Protein AF-A0A7S2EKB1-F1 (afdb_monomer_lite)

Secondary structure (DSSP, 8-state):
-HHHHHHHHTTPPPPTT--TTT--HHHHHHHHIIIIIHHHHHHHHTT-HHHHHHTHHHHHHHHHHHHHHHHHHHHHHHHHHHHHHHHHHHHHHHHHHHHHHTS--

Radius of gyration: 24.2 Å; chains: 1; bounding box: 43×16×85 Å

Organism: Trieres chinensis (NCBI:txid1514140)

Sequence (105 aa):
FRQGDKEKELGLPVSPLCDRETTSRPESQIGFIQYVVKPAFEVLEMLLPEVGRKVLPVIGGNLVFWRIEEAKLREAGKAAEDKKESSKDEEVKREQDQAKVSDEG

Foldseek 3Di:
DVQQVVCVVVVHDRDPCRDPVPHDPLVVLLCCLVPPVLVVLVVVCVVPVVSVVPPNVVSVVVNVVSVVVVVVVVVVVVVVVVVVVVVVVVVVVVVVVVVVVVVPD

Structure (mmCIF, N/CA/C/O backbone):
data_AF-A0A7S2EKB1-F1
#
_entry.id   AF-A0A7S2EKB1-F1
#
loop_
_atom_site.group_PDB
_atom_site.id
_atom_site.type_symbol
_atom_site.label_atom_id
_atom_site.label_alt_id
_atom_site.label_comp_id
_atom_site.label_asym_id
_atom_site.label_entity_id
_atom_site.label_seq_id
_atom_site.pdbx_PDB_ins_code
_atom_site.Cartn_x
_atom_site.Cartn_y
_atom_site.Cartn_z
_atom_site.occupancy
_atom_site.B_iso_or_equiv
_atom_site.auth_seq_id
_atom_site.auth_comp_id
_atom_site.auth_asym_id
_atom_site.auth_atom_id
_atom_site.pdbx_PDB_model_num
ATOM 1 N N . PHE A 1 1 ? -10.337 6.586 0.779 1.00 95.25 1 PHE A N 1
ATOM 2 C CA . PHE A 1 1 ? -11.313 6.481 1.881 1.00 95.25 1 PHE A CA 1
ATOM 3 C C . PHE A 1 1 ? -12.715 7.006 1.561 1.00 95.25 1 PHE A C 1
ATOM 5 O O . PHE A 1 1 ? -13.645 6.455 2.116 1.00 95.25 1 PHE A O 1
ATOM 12 N N . ARG A 1 2 ? -12.931 7.969 0.638 1.00 97.38 2 ARG A N 1
ATOM 13 C CA . ARG A 1 2 ? -14.301 8.430 0.283 1.00 97.38 2 ARG A CA 1
ATOM 14 C C . ARG A 1 2 ? -15.279 7.300 -0.085 1.00 97.38 2 ARG A C 1
ATOM 16 O O . ARG A 1 2 ? -16.451 7.395 0.246 1.00 97.38 2 ARG A O 1
ATOM 23 N N . GLN A 1 3 ? -14.799 6.257 -0.767 1.00 97.44 3 GLN A N 1
ATOM 24 C CA . GLN A 1 3 ? -15.608 5.073 -1.068 1.00 97.44 3 GLN A CA 1
ATOM 25 C C . GLN A 1 3 ? -16.067 4.362 0.214 1.00 97.44 3 GLN A C 1
ATOM 27 O O . GLN A 1 3 ? -17.260 4.145 0.373 1.00 97.44 3 GLN A O 1
ATOM 32 N N . GLY A 1 4 ? -15.147 4.082 1.142 1.00 97.94 4 GLY A N 1
ATOM 33 C CA . GLY A 1 4 ? -15.475 3.420 2.406 1.00 97.94 4 GLY A CA 1
ATOM 34 C C . GLY A 1 4 ? -16.403 4.236 3.296 1.00 97.94 4 GLY A C 1
ATOM 35 O O . GLY A 1 4 ? -17.307 3.675 3.902 1.00 97.94 4 GLY A O 1
ATOM 36 N N . ASP A 1 5 ? -16.254 5.565 3.310 1.00 97.94 5 ASP A N 1
ATOM 37 C CA . ASP A 1 5 ? -17.198 6.446 4.010 1.00 97.94 5 ASP A CA 1
ATOM 38 C C . ASP A 1 5 ? -18.616 6.272 3.440 1.00 97.94 5 ASP A C 1
ATOM 40 O O . ASP A 1 5 ? -19.583 6.129 4.188 1.00 97.94 5 ASP A O 1
ATOM 44 N N . LYS A 1 6 ? -18.735 6.202 2.106 1.00 98.38 6 LYS A N 1
ATOM 45 C CA . LYS A 1 6 ? -20.028 6.011 1.449 1.00 98.38 6 LYS A CA 1
ATOM 46 C C . LYS A 1 6 ? -20.612 4.618 1.683 1.00 98.38 6 LYS A C 1
ATOM 48 O O . LYS A 1 6 ? -21.822 4.492 1.845 1.00 98.38 6 LYS A O 1
ATOM 53 N N . GLU A 1 7 ? -19.773 3.586 1.713 1.00 98.38 7 GLU A N 1
ATOM 54 C CA . GLU A 1 7 ? -20.178 2.218 2.055 1.00 98.38 7 GLU A CA 1
ATOM 55 C C . GLU A 1 7 ? -20.729 2.158 3.490 1.00 98.38 7 GLU A C 1
ATOM 57 O O . GLU A 1 7 ? -21.825 1.632 3.681 1.00 98.38 7 GLU A O 1
ATOM 62 N N . LYS A 1 8 ? -20.065 2.803 4.468 1.00 97.25 8 LYS A N 1
ATOM 63 C CA . LYS A 1 8 ? -20.568 2.921 5.852 1.00 97.25 8 LYS A CA 1
ATOM 64 C C . LYS A 1 8 ? -21.922 3.634 5.916 1.00 97.25 8 LYS A C 1
ATOM 66 O O . LYS A 1 8 ? -22.836 3.130 6.561 1.00 97.25 8 LYS A O 1
ATOM 71 N N . GLU A 1 9 ? -22.077 4.771 5.231 1.00 97.81 9 GLU A N 1
ATOM 72 C CA . GLU A 1 9 ? -23.350 5.519 5.180 1.00 97.81 9 GLU A CA 1
ATOM 73 C C . GLU A 1 9 ? -24.516 4.678 4.646 1.00 97.81 9 GLU A C 1
ATOM 75 O O . GLU A 1 9 ? -25.656 4.844 5.075 1.00 97.81 9 GLU A O 1
ATOM 80 N N . LEU A 1 10 ? -24.237 3.793 3.689 1.00 97.81 10 LEU A N 1
ATOM 81 C CA . LEU A 1 10 ? -25.230 2.920 3.069 1.00 97.81 10 LEU A CA 1
ATOM 82 C C . LEU A 1 10 ? -25.459 1.617 3.854 1.00 97.81 10 LEU A C 1
ATOM 84 O O . LEU A 1 10 ? -26.252 0.786 3.415 1.00 97.81 10 LEU A O 1
ATOM 88 N N . GLY A 1 11 ? -24.774 1.415 4.985 1.00 97.50 11 GLY A N 1
ATOM 89 C CA . GLY A 1 11 ? -24.832 0.168 5.753 1.00 97.50 11 GLY A CA 1
ATOM 90 C C . GLY A 1 11 ? -24.207 -1.030 5.029 1.00 97.50 11 GLY A C 1
ATOM 91 O O . GLY A 1 11 ? -24.554 -2.173 5.321 1.00 97.50 11 GLY A O 1
ATOM 92 N N . LEU A 1 12 ? -23.316 -0.783 4.066 1.00 98.06 12 LEU A N 1
ATOM 93 C CA . LEU A 1 12 ? -22.617 -1.817 3.310 1.00 98.06 12 LEU A CA 1
ATOM 94 C C . LEU A 1 12 ? -21.304 -2.213 4.002 1.00 98.06 12 LEU A C 1
ATOM 96 O O . LEU A 1 12 ? -20.680 -1.382 4.669 1.00 98.06 12 LEU A O 1
ATOM 100 N N . PRO A 1 13 ? -20.830 -3.458 3.806 1.00 97.81 13 PRO A N 1
ATOM 101 C CA . PRO A 1 13 ? -19.468 -3.824 4.170 1.00 97.81 13 PRO A CA 1
ATOM 102 C C . PRO A 1 13 ? -18.463 -2.900 3.475 1.00 97.81 13 PRO A C 1
ATOM 104 O O . PRO A 1 13 ? -18.536 -2.697 2.263 1.00 97.81 13 PRO A O 1
ATOM 107 N N . VAL A 1 14 ? -17.521 -2.353 4.243 1.00 97.88 14 VAL A N 1
ATOM 108 C CA . VAL A 1 14 ? -16.479 -1.477 3.700 1.00 97.88 14 VAL A CA 1
ATOM 109 C C . VAL A 1 14 ? -15.478 -2.308 2.914 1.00 97.88 14 VAL A C 1
ATOM 111 O O . VAL A 1 14 ? -14.958 -3.311 3.406 1.00 97.88 14 VAL A O 1
ATOM 114 N N . SER A 1 15 ? -15.193 -1.874 1.693 1.00 96.81 15 SER A N 1
ATOM 115 C CA . SER A 1 15 ? -14.239 -2.529 0.815 1.00 96.81 15 SER A CA 1
ATOM 116 C C . SER A 1 15 ? -12.838 -2.541 1.441 1.00 96.81 15 SER A C 1
ATOM 118 O O . SER A 1 15 ? -12.444 -1.580 2.117 1.00 96.81 15 SER A O 1
ATOM 120 N N . PRO A 1 16 ? -12.032 -3.588 1.187 1.00 95.25 16 PRO A N 1
ATOM 121 C CA . PRO A 1 16 ? -10.652 -3.636 1.650 1.00 95.25 16 PRO A CA 1
ATOM 122 C C . PRO A 1 16 ? -9.880 -2.358 1.301 1.00 95.25 16 PRO A C 1
ATOM 124 O O . PRO A 1 16 ? -10.042 -1.789 0.219 1.00 95.25 16 PRO A O 1
ATOM 127 N N . LEU A 1 17 ? -9.035 -1.906 2.232 1.00 95.69 17 LEU A N 1
ATOM 128 C CA . LEU A 1 17 ? -8.201 -0.698 2.116 1.00 95.69 17 LEU A CA 1
ATOM 129 C C . LEU A 1 17 ? -8.980 0.628 1.980 1.00 95.69 17 LEU A C 1
ATOM 131 O O . LEU A 1 17 ? -8.380 1.694 1.804 1.00 95.69 17 LEU A O 1
ATOM 135 N N . CYS A 1 18 ? -10.315 0.593 2.050 1.00 96.50 18 CYS A N 1
ATOM 136 C CA . CYS A 1 18 ? -11.162 1.776 1.921 1.00 96.50 18 CYS A CA 1
ATOM 137 C C . CYS A 1 18 ? -11.597 2.362 3.267 1.00 96.50 18 CYS A C 1
ATOM 139 O O . CYS A 1 18 ? -12.154 3.462 3.278 1.00 96.50 18 CYS A O 1
ATOM 141 N N . ASP A 1 19 ? -11.273 1.704 4.379 1.00 97.00 19 ASP A N 1
ATOM 142 C CA . ASP A 1 19 ? -11.605 2.159 5.726 1.00 97.00 19 ASP A CA 1
ATOM 143 C C . ASP A 1 19 ? -10.489 3.018 6.338 1.00 97.00 19 ASP A C 1
ATOM 145 O O . ASP A 1 19 ? -9.404 2.527 6.636 1.00 97.00 19 ASP A O 1
ATOM 149 N N . ARG A 1 20 ? -10.759 4.305 6.569 1.00 95.06 20 ARG A N 1
ATOM 150 C CA . ARG A 1 20 ? -9.791 5.240 7.169 1.00 95.06 20 ARG A CA 1
ATOM 151 C C . ARG A 1 20 ? -9.431 4.934 8.623 1.00 95.06 20 ARG A C 1
ATOM 153 O O . ARG A 1 20 ? -8.421 5.450 9.086 1.00 95.06 20 ARG A O 1
ATOM 160 N N . GLU A 1 21 ? -10.265 4.180 9.337 1.00 92.69 21 GLU A N 1
ATOM 161 C CA . GLU A 1 21 ? -10.068 3.895 10.765 1.00 92.69 21 GLU A CA 1
ATOM 162 C C . GLU A 1 21 ? -9.125 2.712 10.978 1.00 92.69 21 GLU A C 1
ATOM 164 O O . GLU A 1 21 ? -8.380 2.679 11.952 1.00 92.69 21 GLU A O 1
ATOM 169 N N . THR A 1 22 ? -9.138 1.756 10.050 1.00 92.62 22 THR A N 1
ATOM 170 C CA . THR A 1 22 ? -8.425 0.480 10.192 1.00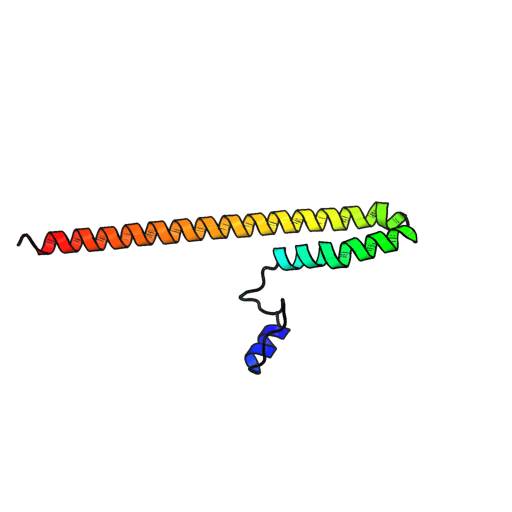 92.62 22 THR A CA 1
ATOM 171 C C . THR A 1 22 ? -7.313 0.299 9.162 1.00 92.62 22 THR A C 1
ATOM 173 O O . THR A 1 22 ? -6.377 -0.463 9.392 1.00 92.62 22 THR A O 1
ATOM 176 N N . THR A 1 23 ? -7.361 1.009 8.030 1.00 94.75 23 THR A N 1
ATOM 177 C CA . THR A 1 23 ? -6.361 0.847 6.968 1.00 94.75 23 THR A CA 1
ATOM 178 C C . THR A 1 23 ? -5.067 1.582 7.304 1.00 94.75 23 THR A C 1
ATOM 180 O O . THR A 1 23 ? -4.997 2.814 7.262 1.00 94.75 23 THR A O 1
ATOM 183 N N . SER A 1 24 ? -3.991 0.822 7.505 1.00 95.75 24 SER A N 1
ATOM 184 C CA . SER A 1 24 ? -2.628 1.354 7.543 1.00 95.75 24 SER A CA 1
ATOM 185 C C . SER A 1 24 ? -2.165 1.748 6.139 1.00 95.75 24 SER A C 1
ATOM 187 O O . SER A 1 24 ? -2.005 0.909 5.244 1.00 95.75 24 SER A O 1
ATOM 189 N N . ARG A 1 25 ? -1.937 3.050 5.918 1.00 95.88 25 ARG A N 1
ATOM 190 C CA . ARG A 1 25 ? -1.445 3.556 4.624 1.00 95.88 25 ARG A CA 1
ATOM 191 C C . ARG A 1 25 ? -0.075 2.967 4.261 1.00 95.88 25 ARG A C 1
ATOM 193 O O . ARG A 1 25 ? 0.033 2.496 3.129 1.00 95.88 25 ARG A O 1
ATOM 200 N N . PRO A 1 26 ? 0.944 2.954 5.146 1.00 97.75 26 PRO A N 1
ATOM 201 C CA . PRO A 1 26 ? 2.246 2.392 4.795 1.00 97.75 26 PRO A CA 1
ATOM 202 C C . PRO A 1 26 ? 2.180 0.910 4.435 1.00 97.75 26 PRO A C 1
ATOM 204 O O . PRO A 1 26 ? 2.669 0.541 3.372 1.00 97.75 26 PRO A O 1
ATOM 207 N N . GLU A 1 27 ? 1.501 0.082 5.232 1.00 97.69 27 GLU A N 1
ATOM 208 C CA . GLU A 1 27 ? 1.355 -1.353 4.942 1.00 97.69 27 GLU A CA 1
ATOM 209 C C . GLU A 1 27 ? 0.673 -1.585 3.590 1.00 97.69 27 GLU A C 1
ATOM 211 O O . GLU A 1 27 ? 1.157 -2.363 2.766 1.00 97.69 27 GLU A O 1
ATOM 216 N N . SER A 1 28 ? -0.401 -0.836 3.315 1.00 97.50 28 SER A N 1
ATOM 217 C CA . SER A 1 28 ? -1.116 -0.907 2.037 1.00 97.50 28 SER A CA 1
ATOM 218 C C . SER A 1 28 ? -0.211 -0.558 0.8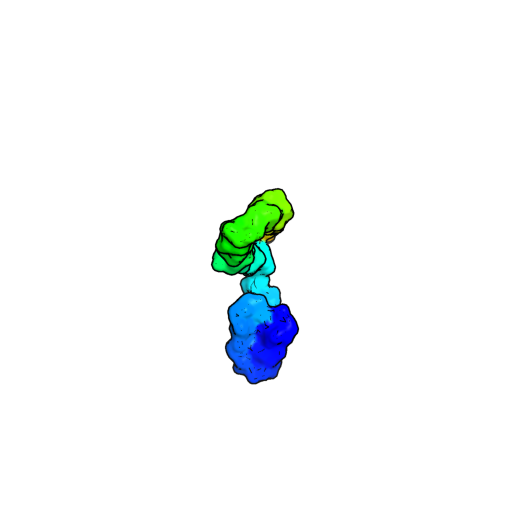50 1.00 97.50 28 SER A C 1
ATOM 220 O O . SER A 1 28 ? -0.235 -1.239 -0.175 1.00 97.50 28 SER A O 1
ATOM 222 N N . GLN A 1 29 ? 0.602 0.499 0.971 1.00 98.19 29 GLN A N 1
ATOM 223 C CA . GLN A 1 29 ? 1.538 0.907 -0.081 1.00 98.19 29 GLN A CA 1
ATOM 224 C C . GLN A 1 29 ? 2.673 -0.106 -0.259 1.00 98.19 29 GLN A C 1
ATOM 226 O O . GLN A 1 29 ? 3.017 -0.431 -1.393 1.00 98.19 29 GLN A O 1
ATOM 231 N N . ILE A 1 30 ? 3.222 -0.642 0.835 1.00 98.62 30 ILE A N 1
ATOM 232 C CA . ILE A 1 30 ? 4.255 -1.683 0.809 1.00 98.62 30 ILE A CA 1
ATOM 233 C C . ILE A 1 30 ? 3.737 -2.912 0.064 1.00 98.62 30 ILE A C 1
ATOM 235 O O . ILE A 1 30 ? 4.398 -3.373 -0.867 1.00 98.62 30 ILE A O 1
ATOM 239 N N . GLY A 1 31 ? 2.553 -3.410 0.431 1.00 98.06 31 GLY A N 1
ATOM 240 C CA . GLY A 1 31 ? 1.940 -4.567 -0.215 1.00 98.06 31 GLY A CA 1
ATOM 241 C C . GLY A 1 31 ? 1.683 -4.323 -1.701 1.00 98.06 31 GLY A C 1
ATOM 242 O O . GLY A 1 31 ? 2.106 -5.114 -2.542 1.00 98.06 31 GLY A O 1
ATOM 243 N N . PHE A 1 32 ? 1.065 -3.193 -2.054 1.00 98.38 32 PHE A N 1
ATOM 244 C CA . PHE A 1 32 ? 0.781 -2.882 -3.455 1.00 98.38 32 PHE A CA 1
ATOM 245 C C . PHE A 1 32 ? 2.059 -2.747 -4.294 1.00 98.38 32 PHE A C 1
ATOM 247 O O . PHE A 1 32 ? 2.143 -3.284 -5.400 1.00 98.38 32 PHE A O 1
ATOM 254 N N . ILE A 1 33 ? 3.090 -2.084 -3.763 1.00 98.69 33 ILE A N 1
ATOM 255 C CA . ILE A 1 33 ? 4.363 -1.938 -4.470 1.00 98.69 33 ILE A CA 1
ATOM 256 C C . ILE A 1 33 ? 5.057 -3.292 -4.640 1.00 98.69 33 ILE A C 1
ATOM 258 O O . ILE A 1 33 ? 5.544 -3.584 -5.728 1.00 98.69 33 ILE A O 1
ATOM 262 N N . GLN A 1 34 ? 5.104 -4.120 -3.595 1.00 98.50 34 GLN A N 1
ATOM 263 C CA . GLN A 1 34 ? 5.799 -5.409 -3.636 1.00 98.50 34 GLN A CA 1
ATOM 264 C C . GLN A 1 34 ? 5.117 -6.429 -4.541 1.00 98.50 34 GLN A C 1
ATOM 266 O O . GLN A 1 34 ? 5.810 -7.149 -5.254 1.00 98.50 34 GLN A O 1
ATOM 271 N N . TYR A 1 35 ? 3.787 -6.500 -4.502 1.00 98.25 35 TYR A N 1
ATOM 272 C CA . TYR A 1 35 ? 3.047 -7.594 -5.131 1.00 98.25 35 TYR A CA 1
ATOM 273 C C . TYR A 1 35 ? 2.403 -7.219 -6.465 1.00 98.25 35 TYR A C 1
ATOM 275 O O . TYR A 1 35 ? 2.052 -8.111 -7.229 1.00 98.25 35 TYR A O 1
ATOM 283 N N . VAL A 1 36 ? 2.264 -5.924 -6.768 1.00 98.31 36 VAL A N 1
ATOM 284 C CA . VAL A 1 36 ? 1.655 -5.460 -8.024 1.00 98.31 36 VAL A CA 1
ATOM 285 C C . VAL A 1 36 ? 2.638 -4.625 -8.832 1.00 98.31 36 VAL A C 1
ATOM 287 O O . VAL A 1 36 ? 2.978 -4.991 -9.955 1.00 98.31 36 VAL A O 1
ATOM 290 N N . VAL A 1 37 ? 3.126 -3.514 -8.272 1.00 98.56 37 VAL A N 1
ATOM 291 C CA . VAL A 1 37 ? 3.907 -2.535 -9.047 1.00 98.56 37 VAL A CA 1
ATOM 292 C C . VAL A 1 37 ? 5.267 -3.099 -9.451 1.00 98.56 37 VAL A C 1
ATOM 294 O O . VAL A 1 37 ? 5.578 -3.138 -10.635 1.00 98.56 37 VAL A O 1
ATOM 297 N N . LYS A 1 38 ? 6.089 -3.554 -8.501 1.00 98.44 38 LYS A N 1
ATOM 298 C CA . LYS A 1 38 ? 7.445 -4.033 -8.801 1.00 98.44 38 LYS A CA 1
ATOM 299 C C . LYS A 1 38 ? 7.437 -5.212 -9.789 1.00 98.44 38 LYS A C 1
ATOM 301 O O . LYS A 1 38 ? 8.107 -5.071 -10.809 1.00 98.44 38 LYS A O 1
ATOM 306 N N . PRO A 1 39 ? 6.628 -6.277 -9.604 1.00 98.62 39 PRO A N 1
ATOM 307 C CA . PRO A 1 39 ? 6.572 -7.378 -10.567 1.00 98.62 39 PRO A CA 1
ATOM 308 C C . PRO A 1 39 ? 6.128 -6.937 -11.967 1.00 98.62 39 PRO A C 1
ATOM 310 O O . PRO A 1 39 ? 6.693 -7.382 -12.963 1.00 98.62 39 PRO A O 1
ATOM 313 N N . ALA A 1 40 ? 5.156 -6.020 -12.070 1.00 98.62 40 ALA A N 1
ATOM 314 C CA . ALA A 1 40 ? 4.708 -5.513 -13.367 1.00 98.62 40 ALA A CA 1
ATOM 315 C C . ALA A 1 40 ? 5.830 -4.779 -14.123 1.00 98.62 40 ALA A C 1
ATOM 317 O O . ALA A 1 40 ? 5.984 -4.952 -15.333 1.00 98.62 40 ALA A O 1
ATOM 318 N N . PHE A 1 41 ? 6.633 -3.978 -13.418 1.00 98.56 41 PHE A N 1
ATOM 319 C CA . PHE A 1 41 ? 7.736 -3.237 -14.030 1.00 98.56 41 PHE A CA 1
ATOM 320 C C . PHE A 1 41 ? 8.982 -4.098 -14.283 1.00 98.56 41 PHE A C 1
ATOM 322 O O . PHE A 1 41 ? 9.708 -3.813 -15.231 1.00 98.56 41 PHE A O 1
ATOM 329 N N . GLU A 1 42 ? 9.201 -5.164 -13.512 1.00 98.12 42 GLU A N 1
ATOM 330 C CA . GLU A 1 42 ? 10.226 -6.178 -13.806 1.00 98.12 42 GLU A CA 1
ATOM 331 C C . GLU A 1 42 ? 9.909 -6.914 -15.113 1.00 98.12 42 GLU A C 1
ATOM 333 O O . GLU A 1 42 ? 10.777 -7.064 -15.963 1.00 98.12 42 GLU A O 1
ATOM 338 N N . VAL A 1 43 ? 8.647 -7.281 -15.362 1.00 98.31 43 VAL A N 1
ATOM 339 C CA . VAL A 1 43 ? 8.259 -7.848 -16.668 1.00 98.31 43 VAL A CA 1
ATOM 340 C C . VAL A 1 43 ? 8.445 -6.823 -17.792 1.00 98.31 43 VAL A C 1
ATOM 342 O O . VAL A 1 43 ? 8.924 -7.160 -18.875 1.00 98.31 43 VAL A O 1
ATOM 345 N N . LEU A 1 44 ? 8.095 -5.558 -17.548 1.00 98.31 44 LEU A N 1
ATOM 346 C CA . LEU A 1 44 ? 8.237 -4.501 -18.550 1.00 98.31 44 LEU A CA 1
ATOM 347 C C . LEU A 1 44 ? 9.703 -4.232 -18.924 1.00 98.31 44 LEU A C 1
ATOM 349 O O . LEU A 1 44 ? 9.984 -3.910 -20.081 1.00 98.31 44 LEU A O 1
ATOM 353 N N . GLU A 1 45 ? 10.643 -4.387 -17.988 1.00 98.31 45 GLU A N 1
ATOM 354 C CA . GLU A 1 45 ? 12.070 -4.178 -18.254 1.00 98.31 45 GLU A CA 1
ATOM 355 C C . GLU A 1 45 ? 12.618 -5.125 -19.327 1.00 98.31 45 GLU A C 1
ATOM 357 O O . GLU A 1 45 ? 13.515 -4.746 -20.080 1.00 98.31 45 GLU A O 1
ATOM 362 N N . MET A 1 46 ? 12.034 -6.321 -19.449 1.00 97.25 46 MET A N 1
ATOM 363 C CA . MET A 1 46 ? 12.414 -7.300 -20.466 1.00 97.25 46 MET A CA 1
ATOM 364 C C . MET A 1 46 ? 12.162 -6.781 -21.888 1.00 97.25 46 MET A C 1
ATOM 366 O O . MET A 1 46 ? 12.862 -7.171 -22.820 1.00 97.25 46 MET A O 1
ATOM 370 N N . LEU A 1 47 ? 11.171 -5.899 -22.060 1.00 98.12 47 LEU A N 1
ATOM 371 C CA . LEU A 1 47 ? 10.848 -5.258 -23.337 1.00 98.12 47 LEU A CA 1
ATOM 372 C C . LEU A 1 47 ? 11.526 -3.894 -23.481 1.00 98.12 47 LEU A C 1
ATOM 374 O O . LEU A 1 47 ? 11.904 -3.495 -24.581 1.00 98.12 47 LEU A O 1
ATOM 378 N N . LEU A 1 48 ? 11.670 -3.170 -22.370 1.00 98.19 48 LEU A N 1
ATOM 379 C CA . LEU A 1 48 ? 12.219 -1.821 -22.320 1.00 98.19 48 LEU A CA 1
ATOM 380 C C . LEU A 1 48 ? 13.302 -1.744 -21.233 1.00 98.19 48 LEU A C 1
ATOM 382 O O . LEU A 1 48 ? 13.006 -1.315 -20.117 1.00 98.19 48 LEU A O 1
ATOM 386 N N . PRO A 1 49 ? 14.574 -2.063 -21.543 1.00 97.56 49 PRO A N 1
ATOM 387 C CA . PRO A 1 49 ? 15.653 -2.094 -20.546 1.00 97.56 49 PRO A CA 1
ATOM 388 C C . PRO A 1 49 ? 15.871 -0.770 -19.791 1.00 97.56 49 PRO A C 1
ATOM 390 O O . PRO A 1 49 ? 16.395 -0.746 -18.678 1.00 97.56 49 PRO A O 1
ATOM 393 N N . GLU A 1 50 ? 15.440 0.358 -20.367 1.00 98.12 50 GLU A N 1
ATOM 394 C CA . GLU A 1 50 ? 15.418 1.664 -19.696 1.00 98.12 50 GLU A CA 1
ATOM 395 C C . GLU A 1 50 ? 14.575 1.676 -18.414 1.00 98.12 50 GLU A C 1
ATOM 397 O O . GLU A 1 50 ? 14.885 2.429 -17.491 1.00 98.12 50 GLU A O 1
ATOM 402 N N . VAL A 1 51 ? 13.536 0.843 -18.331 1.00 98.31 51 VAL A N 1
ATOM 403 C CA . VAL A 1 51 ? 12.688 0.698 -17.142 1.00 98.31 51 VAL A CA 1
ATOM 404 C C . VAL A 1 51 ? 13.503 0.168 -15.968 1.00 98.31 51 VAL A C 1
ATOM 406 O O . VAL A 1 51 ? 13.457 0.759 -14.888 1.00 98.31 51 VAL A O 1
ATOM 409 N N . GLY A 1 52 ? 14.320 -0.861 -16.196 1.00 98.12 52 GLY A N 1
ATOM 410 C CA . GLY A 1 52 ? 15.232 -1.386 -15.183 1.00 98.12 52 GLY A CA 1
ATOM 411 C C . GLY A 1 52 ? 16.247 -0.341 -14.722 1.00 98.12 52 GLY A C 1
ATOM 412 O O . GLY A 1 52 ? 16.511 -0.199 -13.531 1.00 98.12 52 GLY A O 1
ATOM 413 N N . ARG A 1 53 ? 16.762 0.476 -15.652 1.00 98.06 53 ARG A N 1
ATOM 414 C CA . ARG A 1 53 ? 17.761 1.514 -15.340 1.00 98.06 53 ARG A CA 1
ATOM 415 C C . ARG A 1 53 ? 17.197 2.739 -14.624 1.00 98.06 53 ARG A C 1
ATOM 417 O O . ARG A 1 53 ? 17.882 3.306 -13.780 1.00 98.06 53 ARG A O 1
ATOM 424 N N . LYS A 1 54 ? 15.995 3.191 -14.989 1.00 98.25 54 LYS A N 1
ATOM 425 C CA . LYS A 1 54 ? 15.458 4.495 -14.557 1.00 98.25 54 LYS A CA 1
ATOM 426 C C . LYS A 1 54 ? 14.261 4.397 -13.623 1.00 98.25 54 LYS A C 1
ATOM 428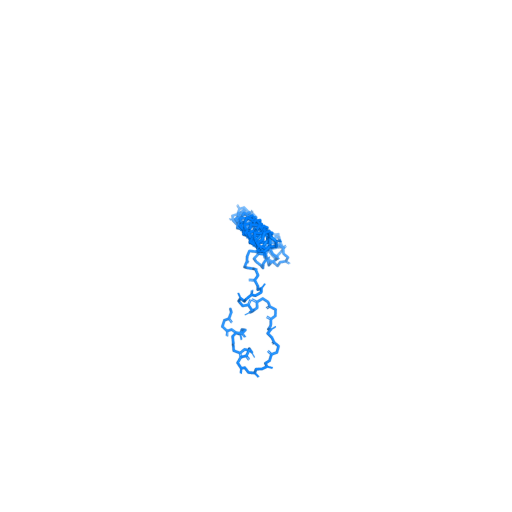 O O . LYS A 1 54 ? 14.098 5.264 -12.773 1.00 98.25 54 LYS A O 1
ATOM 433 N N . VAL A 1 55 ? 13.419 3.379 -13.776 1.00 98.50 55 VAL A N 1
ATOM 434 C CA . VAL A 1 55 ? 12.123 3.302 -13.085 1.00 98.50 55 VAL A CA 1
ATOM 435 C C . VAL A 1 55 ? 12.177 2.356 -11.889 1.00 98.50 55 VAL A C 1
ATOM 437 O O . VAL A 1 55 ? 11.736 2.735 -10.804 1.00 98.50 55 VAL A O 1
ATOM 440 N N . LEU A 1 56 ? 12.763 1.163 -12.035 1.00 98.56 56 LEU A N 1
ATOM 441 C CA . LEU A 1 56 ? 12.888 0.217 -10.919 1.00 98.56 56 LEU A CA 1
ATOM 442 C C . LEU A 1 56 ? 13.632 0.796 -9.699 1.00 98.56 56 LEU A C 1
ATOM 444 O O . LEU A 1 56 ? 13.161 0.562 -8.583 1.00 98.56 56 LEU A O 1
ATOM 448 N N . PRO A 1 57 ? 14.700 1.613 -9.840 1.00 98.62 57 PRO A N 1
ATOM 449 C CA . PRO A 1 57 ? 15.332 2.261 -8.692 1.00 98.62 57 PRO A CA 1
ATOM 450 C C . PRO A 1 57 ? 14.393 3.223 -7.955 1.00 98.62 57 PRO A C 1
ATOM 452 O O . PRO A 1 57 ? 14.420 3.287 -6.728 1.00 98.62 57 PRO A O 1
ATOM 455 N N . VAL A 1 58 ? 13.519 3.931 -8.680 1.00 98.69 58 VAL A N 1
ATOM 456 C CA . VAL A 1 58 ? 12.521 4.838 -8.088 1.00 98.69 58 VAL A CA 1
ATOM 457 C C . VAL A 1 58 ? 11.457 4.045 -7.330 1.00 98.69 58 VAL A C 1
ATOM 459 O O . VAL A 1 58 ? 11.119 4.392 -6.200 1.00 98.69 58 VAL A O 1
ATOM 462 N N . ILE A 1 59 ? 10.970 2.941 -7.905 1.00 98.69 59 ILE A N 1
ATOM 463 C CA . ILE A 1 59 ? 10.036 2.027 -7.228 1.00 98.69 59 ILE A CA 1
ATOM 464 C C . ILE A 1 59 ? 10.679 1.450 -5.958 1.00 98.69 59 ILE A C 1
ATOM 466 O O . ILE A 1 59 ? 10.044 1.424 -4.902 1.00 98.69 59 ILE A O 1
ATOM 470 N N . GLY A 1 60 ? 11.950 1.043 -6.033 1.00 98.62 60 GLY A N 1
ATOM 471 C CA . GLY A 1 60 ? 12.725 0.583 -4.881 1.00 98.62 60 GLY A CA 1
ATOM 472 C C . GLY A 1 60 ? 12.862 1.655 -3.796 1.00 98.62 60 GLY A C 1
ATOM 473 O O . GLY A 1 60 ? 12.624 1.372 -2.623 1.00 98.62 60 GLY A O 1
ATOM 474 N N . GLY A 1 61 ? 13.161 2.897 -4.183 1.00 98.69 61 GLY A N 1
ATOM 475 C CA . GLY A 1 61 ? 13.214 4.041 -3.270 1.00 98.69 61 GLY A CA 1
ATOM 476 C C . GLY A 1 61 ? 11.876 4.303 -2.573 1.00 98.69 61 GLY A C 1
ATOM 477 O O . GLY A 1 61 ? 11.837 4.450 -1.352 1.00 98.69 61 GLY A O 1
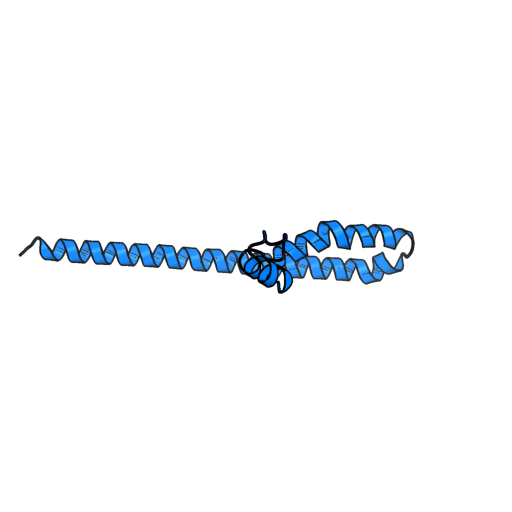ATOM 478 N N . ASN A 1 62 ? 10.767 4.262 -3.316 1.00 98.62 62 ASN A N 1
ATOM 479 C CA . ASN A 1 62 ? 9.421 4.397 -2.754 1.00 98.62 62 ASN A CA 1
ATOM 480 C C . ASN A 1 62 ? 9.102 3.275 -1.757 1.00 98.62 62 ASN A C 1
ATOM 482 O O . ASN A 1 62 ? 8.506 3.529 -0.711 1.00 98.62 62 ASN A O 1
ATOM 486 N N . LEU A 1 63 ? 9.518 2.038 -2.045 1.00 98.69 63 LEU A N 1
ATOM 487 C CA . LEU A 1 63 ? 9.325 0.917 -1.127 1.00 98.69 63 LEU A CA 1
ATOM 488 C C . LEU A 1 63 ? 10.088 1.119 0.188 1.00 98.69 63 LEU A C 1
ATOM 490 O O . LEU A 1 63 ? 9.546 0.857 1.262 1.00 98.69 63 LEU A O 1
ATOM 494 N N . VAL A 1 64 ? 11.335 1.589 0.114 1.00 98.69 64 VAL A N 1
ATOM 495 C CA . VAL A 1 64 ? 12.139 1.902 1.305 1.00 98.69 64 VAL A CA 1
ATOM 496 C C . VAL A 1 64 ? 11.498 3.030 2.109 1.00 98.69 64 VAL A C 1
ATOM 498 O O . VAL A 1 64 ? 11.354 2.892 3.321 1.00 98.69 64 VAL A O 1
ATOM 501 N N . PHE A 1 65 ? 11.053 4.100 1.446 1.00 98.62 65 PHE A N 1
ATOM 502 C CA . PHE A 1 65 ? 10.342 5.202 2.093 1.00 98.62 65 PHE A CA 1
ATOM 503 C C . PHE A 1 65 ? 9.140 4.697 2.903 1.00 98.62 65 PHE A C 1
ATOM 505 O O . PHE A 1 65 ? 9.040 4.982 4.095 1.00 98.62 65 PHE A O 1
ATOM 512 N N . TRP A 1 66 ? 8.270 3.880 2.302 1.00 98.62 66 TRP A N 1
ATOM 513 C CA . TRP A 1 66 ? 7.086 3.380 3.004 1.00 98.62 66 TRP A CA 1
ATOM 514 C C . TRP A 1 66 ? 7.414 2.420 4.150 1.00 98.62 66 TRP A C 1
ATOM 516 O O . TRP A 1 66 ? 6.724 2.457 5.163 1.00 98.62 66 TRP A O 1
ATOM 526 N N . ARG A 1 67 ? 8.480 1.616 4.047 1.00 98.50 67 ARG A N 1
ATOM 527 C CA . ARG A 1 67 ? 8.962 0.786 5.169 1.00 98.50 67 ARG A CA 1
ATOM 528 C C . ARG A 1 67 ? 9.450 1.631 6.345 1.00 98.50 67 ARG A C 1
ATOM 530 O O . ARG A 1 67 ? 9.209 1.277 7.492 1.00 98.50 67 ARG A O 1
ATOM 537 N N . ILE A 1 68 ? 10.109 2.755 6.072 1.00 98.50 68 ILE A N 1
ATOM 538 C CA . ILE A 1 68 ? 10.523 3.696 7.120 1.00 98.50 68 ILE A CA 1
ATOM 539 C C . ILE A 1 68 ? 9.293 4.322 7.790 1.00 98.50 68 ILE A C 1
ATOM 541 O O . ILE A 1 68 ? 9.249 4.414 9.014 1.00 98.50 68 ILE A O 1
ATOM 545 N N . GLU A 1 69 ? 8.287 4.730 7.014 1.00 98.19 69 GLU A N 1
ATOM 546 C CA . GLU A 1 69 ? 7.043 5.281 7.568 1.00 98.19 69 GLU A CA 1
ATOM 547 C C . GLU A 1 69 ? 6.253 4.252 8.390 1.00 98.19 69 GLU A C 1
ATOM 549 O O . GLU A 1 69 ? 5.732 4.590 9.450 1.00 98.19 69 GLU A O 1
ATOM 554 N N . GLU A 1 70 ? 6.204 2.991 7.955 1.00 98.00 70 GLU A N 1
ATOM 555 C CA . GLU A 1 70 ? 5.599 1.897 8.725 1.00 98.00 70 GLU A CA 1
ATOM 556 C C . GLU A 1 70 ? 6.312 1.695 10.070 1.00 98.00 70 GLU A C 1
ATOM 558 O O . GLU A 1 70 ? 5.662 1.687 11.118 1.00 98.00 70 GLU A O 1
ATOM 563 N N . ALA A 1 71 ? 7.647 1.649 10.064 1.00 97.81 71 ALA A N 1
ATOM 564 C CA . ALA A 1 71 ? 8.432 1.540 11.288 1.00 97.81 71 ALA A CA 1
ATOM 565 C C . ALA A 1 71 ? 8.171 2.716 12.246 1.00 97.81 71 ALA A C 1
ATOM 567 O O . ALA A 1 71 ? 7.965 2.500 13.439 1.00 97.81 71 ALA A O 1
ATOM 568 N N . LYS A 1 72 ? 8.102 3.956 11.739 1.00 97.00 72 LYS A N 1
ATOM 569 C CA . LYS A 1 72 ? 7.768 5.138 12.555 1.00 97.00 72 LYS A CA 1
ATOM 570 C C . LYS A 1 72 ? 6.392 5.020 13.204 1.00 97.00 72 LYS A C 1
ATOM 572 O O . LYS A 1 72 ? 6.261 5.319 14.389 1.00 97.00 72 LYS A O 1
ATOM 577 N N . LEU A 1 73 ? 5.376 4.592 12.448 1.00 94.88 73 LEU A N 1
ATOM 578 C CA . LEU A 1 73 ? 4.031 4.388 12.992 1.00 94.88 73 LEU A CA 1
ATOM 579 C C . LEU A 1 73 ? 4.025 3.313 14.078 1.00 94.88 73 LEU A C 1
ATOM 581 O O . LEU A 1 73 ? 3.399 3.503 15.118 1.00 94.88 73 LEU A O 1
ATOM 585 N N . ARG A 1 74 ? 4.752 2.213 13.866 1.00 95.12 74 ARG A N 1
ATOM 586 C CA . ARG A 1 74 ? 4.852 1.127 14.841 1.00 95.12 74 ARG A CA 1
ATOM 587 C C . ARG A 1 74 ? 5.526 1.571 16.138 1.00 95.12 74 ARG A C 1
ATOM 589 O O . ARG A 1 74 ? 5.034 1.247 17.215 1.00 95.12 74 ARG A O 1
ATOM 596 N N . GLU A 1 75 ? 6.619 2.324 16.052 1.00 95.31 75 GLU A N 1
ATOM 597 C CA . GLU A 1 75 ? 7.304 2.857 17.236 1.00 95.31 75 GLU A CA 1
ATOM 598 C C . 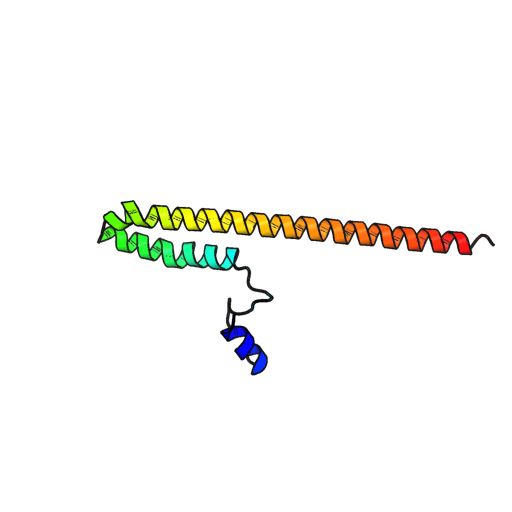GLU A 1 75 ? 6.450 3.898 17.974 1.00 95.31 75 GLU A C 1
ATOM 600 O O . GLU A 1 75 ? 6.377 3.877 19.202 1.00 95.31 75 GLU A O 1
ATOM 605 N N . ALA A 1 76 ? 5.731 4.761 17.248 1.00 93.50 76 ALA A N 1
ATOM 606 C CA . ALA A 1 76 ? 4.777 5.689 17.854 1.00 93.50 76 ALA A CA 1
ATOM 607 C C . ALA A 1 76 ? 3.624 4.958 18.566 1.00 93.50 76 ALA A C 1
ATOM 609 O O . ALA A 1 76 ? 3.209 5.385 19.643 1.00 93.50 76 ALA A O 1
ATOM 610 N N . GLY A 1 77 ? 3.139 3.853 17.988 1.00 91.00 77 GLY A N 1
ATOM 611 C CA . GLY A 1 77 ? 2.128 2.985 18.595 1.00 91.00 77 GLY A CA 1
ATOM 612 C C . GLY A 1 77 ? 2.591 2.403 19.930 1.00 91.00 77 GLY A C 1
ATOM 613 O O . GLY A 1 77 ? 1.923 2.611 20.939 1.00 91.00 77 GLY A O 1
ATOM 614 N N . LYS A 1 78 ? 3.778 1.783 19.963 1.00 91.81 78 LYS A N 1
ATOM 615 C CA . LYS A 1 78 ? 4.372 1.246 21.203 1.00 91.81 78 LYS A CA 1
ATOM 616 C C . LYS A 1 78 ? 4.543 2.323 22.274 1.00 91.81 78 LYS A C 1
ATOM 618 O O . LYS A 1 78 ? 4.094 2.157 23.399 1.00 91.81 78 LYS A O 1
ATOM 623 N N . ALA A 1 79 ? 5.107 3.477 21.908 1.00 91.25 79 ALA A N 1
ATOM 624 C CA . ALA A 1 79 ? 5.314 4.574 22.852 1.00 91.25 79 ALA A CA 1
ATOM 625 C C . ALA A 1 79 ? 3.997 5.139 23.422 1.00 91.25 79 ALA A C 1
ATOM 627 O O . ALA A 1 79 ? 3.986 5.701 24.519 1.00 91.25 79 ALA A O 1
ATOM 628 N N . ALA A 1 80 ? 2.890 5.044 22.678 1.00 89.88 80 ALA A N 1
ATOM 629 C CA . ALA A 1 80 ? 1.566 5.417 23.165 1.00 89.88 80 ALA A CA 1
ATOM 630 C C . ALA A 1 80 ? 0.976 4.357 24.111 1.00 89.88 80 ALA A C 1
ATOM 632 O O . ALA A 1 80 ? 0.341 4.725 25.100 1.00 89.88 80 ALA A O 1
ATOM 633 N N . GLU A 1 81 ? 1.201 3.070 23.835 1.00 87.62 81 GLU A N 1
ATOM 634 C CA . GLU A 1 81 ? 0.793 1.956 24.701 1.00 87.62 81 GLU A CA 1
ATOM 635 C C . GLU A 1 81 ? 1.531 1.986 26.044 1.00 87.62 81 GLU A C 1
ATOM 637 O O . GLU A 1 81 ? 0.868 2.015 27.081 1.00 87.62 81 GLU A O 1
ATOM 642 N N . ASP A 1 82 ? 2.859 2.134 26.035 1.00 88.88 82 ASP A N 1
ATOM 643 C CA . ASP A 1 82 ? 3.686 2.213 27.250 1.00 88.88 82 ASP A CA 1
ATOM 644 C C . ASP A 1 82 ? 3.230 3.356 28.179 1.00 88.88 82 ASP A C 1
ATOM 646 O O . ASP A 1 82 ? 3.133 3.210 29.399 1.00 88.88 82 ASP A O 1
ATOM 650 N N . LYS A 1 83 ? 2.881 4.518 27.604 1.00 85.00 83 LYS A N 1
ATOM 651 C CA . LYS A 1 83 ? 2.339 5.660 28.365 1.00 85.00 83 LYS A CA 1
ATOM 652 C C . LYS A 1 83 ? 0.961 5.372 28.958 1.00 85.00 83 LYS A C 1
ATOM 654 O O . LYS A 1 83 ? 0.643 5.876 30.037 1.00 85.00 83 LYS A O 1
ATOM 659 N N . LYS A 1 84 ? 0.123 4.606 28.257 1.00 83.19 84 LYS A N 1
ATOM 660 C CA . LYS A 1 84 ? -1.222 4.236 28.719 1.00 83.19 84 LYS A CA 1
ATOM 661 C C . LYS A 1 84 ? -1.168 3.199 29.841 1.00 83.19 84 LYS A C 1
ATOM 663 O O . LYS A 1 84 ? -2.009 3.230 30.731 1.00 83.19 84 LYS A O 1
ATOM 668 N N . GLU A 1 85 ? -0.192 2.300 29.800 1.00 84.06 85 GLU A N 1
ATOM 669 C CA . GLU A 1 85 ? 0.055 1.320 30.860 1.00 84.06 85 GLU A CA 1
ATOM 670 C C . GLU A 1 85 ? 0.626 2.000 32.110 1.00 84.06 85 GLU A C 1
ATOM 672 O O . GLU A 1 85 ? 0.035 1.900 33.182 1.00 84.06 85 GLU A O 1
ATOM 677 N N . SER A 1 86 ? 1.651 2.846 31.949 1.00 81.56 86 SER A N 1
ATOM 678 C CA . SER A 1 86 ? 2.228 3.618 33.059 1.00 81.56 86 SER A CA 1
ATOM 679 C C . SER A 1 86 ? 1.203 4.514 33.768 1.00 81.56 86 SER A C 1
ATOM 681 O O . SER A 1 86 ? 1.222 4.611 34.993 1.00 81.56 86 SER A O 1
ATOM 683 N N . SER A 1 87 ? 0.290 5.153 33.027 1.00 84.06 87 SER A N 1
ATOM 684 C CA . SER A 1 87 ? -0.756 5.999 33.625 1.00 84.06 87 SER A CA 1
ATOM 685 C C . SER A 1 87 ? -1.821 5.199 34.379 1.00 84.06 87 SER A C 1
ATOM 687 O O . SER A 1 87 ? -2.278 5.658 35.424 1.00 84.06 87 SER A O 1
ATOM 689 N N . LYS A 1 88 ? -2.174 3.994 33.910 1.00 82.19 88 LYS A N 1
ATOM 690 C CA . LYS A 1 88 ? -3.058 3.081 34.651 1.00 82.19 88 LYS A CA 1
ATOM 691 C C . LYS A 1 88 ? -2.419 2.598 35.948 1.00 82.19 88 LYS A C 1
ATOM 693 O O . LYS A 1 88 ? -3.092 2.573 36.972 1.00 82.19 88 LYS A O 1
ATOM 698 N N . ASP A 1 89 ? -1.134 2.253 35.920 1.00 83.06 89 ASP A N 1
ATOM 699 C CA . ASP A 1 89 ? -0.412 1.818 37.119 1.00 83.06 89 ASP A CA 1
ATOM 700 C C . ASP A 1 89 ? -0.330 2.937 38.169 1.00 83.06 89 ASP A C 1
ATOM 702 O O . ASP A 1 89 ? -0.499 2.690 39.366 1.00 83.06 89 ASP A O 1
ATOM 706 N N . GLU A 1 90 ? -0.128 4.187 37.735 1.00 81.12 90 GLU A N 1
ATOM 707 C CA . GLU A 1 90 ? -0.176 5.349 38.627 1.00 81.12 90 GLU A CA 1
ATOM 708 C C . GLU A 1 90 ? -1.575 5.602 39.209 1.00 81.12 90 GLU A C 1
ATOM 710 O O . GLU A 1 90 ? -1.687 5.961 40.383 1.00 81.12 90 GLU A O 1
ATOM 715 N N . GLU A 1 91 ? -2.637 5.423 38.419 1.00 85.06 91 GLU A N 1
ATOM 716 C CA . GLU A 1 91 ? -4.027 5.588 38.862 1.00 85.06 91 GLU A CA 1
ATOM 717 C C . GLU A 1 91 ? -4.412 4.528 39.903 1.00 85.06 91 GLU A C 1
ATOM 719 O O . GLU A 1 91 ? -4.847 4.876 41.002 1.00 85.06 91 GLU A O 1
ATOM 724 N N . VAL A 1 92 ? -4.117 3.253 39.628 1.00 84.94 92 VAL A N 1
ATOM 725 C CA . VAL A 1 92 ? -4.347 2.134 40.559 1.00 84.94 92 VAL A CA 1
ATOM 726 C C . VAL A 1 92 ? -3.592 2.343 41.872 1.00 84.94 92 VAL A C 1
ATOM 728 O O . VAL A 1 92 ? -4.132 2.099 42.953 1.00 84.94 92 VAL A O 1
ATOM 731 N N . LYS A 1 93 ? -2.347 2.830 41.810 1.00 83.06 93 LYS A N 1
ATOM 732 C CA . LYS A 1 93 ? -1.555 3.114 43.011 1.00 83.06 93 LYS A CA 1
ATOM 733 C C . LYS A 1 93 ? -2.174 4.229 43.861 1.00 83.06 93 LYS A C 1
ATOM 735 O O . LYS A 1 93 ? -2.248 4.091 45.078 1.00 83.06 93 LYS A O 1
ATOM 740 N N . ARG A 1 94 ? -2.669 5.305 43.236 1.00 83.56 94 ARG A N 1
ATOM 741 C CA . ARG A 1 94 ? -3.344 6.410 43.945 1.00 83.56 94 ARG A CA 1
ATOM 742 C C . ARG A 1 94 ? -4.639 5.967 44.622 1.00 83.56 94 ARG A C 1
ATOM 744 O O . ARG A 1 94 ? -4.910 6.414 45.733 1.00 83.56 94 ARG A O 1
ATOM 751 N N . GLU A 1 95 ? -5.421 5.104 43.978 1.00 83.62 95 GLU A N 1
ATOM 752 C CA . GLU A 1 95 ? -6.649 4.551 44.564 1.00 83.62 95 GLU A CA 1
ATOM 753 C C . GLU A 1 95 ? -6.350 3.650 45.772 1.00 83.62 95 GLU A C 1
ATOM 755 O O . GLU A 1 95 ? -7.014 3.752 46.804 1.00 83.62 95 GLU A O 1
ATOM 760 N N . GLN A 1 96 ? -5.308 2.815 45.687 1.00 78.44 96 GLN A N 1
ATOM 761 C CA . GLN A 1 96 ? -4.876 1.962 46.801 1.00 78.44 96 GLN A CA 1
ATOM 762 C C . GLN A 1 96 ? -4.342 2.766 47.993 1.00 78.44 96 GLN A C 1
ATOM 764 O O . GLN A 1 96 ? -4.629 2.420 49.141 1.00 78.44 96 GLN A O 1
ATOM 769 N N . ASP A 1 97 ? -3.591 3.838 47.734 1.00 83.50 97 ASP A N 1
ATOM 770 C CA . ASP A 1 97 ? -3.080 4.722 48.783 1.00 83.50 97 ASP A CA 1
ATOM 771 C C . ASP A 1 97 ? -4.226 5.479 49.484 1.00 83.50 97 ASP A C 1
ATOM 773 O O . ASP A 1 97 ? -4.222 5.594 50.708 1.00 83.50 97 ASP A O 1
ATOM 777 N N . GLN A 1 98 ? -5.254 5.926 48.748 1.00 74.75 98 GLN A N 1
ATOM 778 C CA . GLN A 1 98 ? -6.439 6.568 49.340 1.00 74.75 98 GLN A CA 1
ATOM 779 C C . GLN A 1 98 ? -7.277 5.608 50.194 1.00 74.75 98 GLN A C 1
ATOM 781 O O . GLN A 1 98 ? -7.738 6.001 51.264 1.00 74.75 98 GLN A O 1
ATOM 786 N N . ALA A 1 99 ? -7.441 4.353 49.765 1.00 75.50 99 ALA A N 1
ATOM 787 C CA . ALA A 1 99 ? -8.214 3.354 50.505 1.00 75.50 99 ALA A CA 1
ATOM 788 C C . ALA A 1 99 ? -7.568 2.958 51.847 1.00 75.50 99 ALA A C 1
ATOM 790 O O . ALA A 1 99 ? -8.277 2.666 52.809 1.00 75.50 99 ALA A O 1
ATOM 791 N N . LYS A 1 100 ? -6.230 2.975 51.939 1.00 73.81 100 LYS A N 1
ATOM 792 C CA . LYS A 1 100 ? -5.509 2.688 53.193 1.00 73.81 100 LYS A CA 1
ATOM 793 C C . LYS A 1 100 ? -5.627 3.803 54.230 1.00 73.81 100 LYS A C 1
ATOM 795 O O . LYS A 1 100 ? -5.651 3.513 55.417 1.00 73.81 100 LYS A O 1
ATOM 800 N N . VAL A 1 101 ? -5.732 5.060 53.799 1.00 70.19 101 VAL A N 1
ATOM 801 C CA . VAL A 1 101 ? -5.855 6.214 54.711 1.00 70.19 101 VAL A CA 1
ATOM 802 C C . VAL A 1 101 ? -7.229 6.259 55.399 1.00 70.19 101 VAL A C 1
ATOM 804 O O . VAL A 1 101 ? -7.350 6.812 56.487 1.00 70.19 101 VAL A O 1
ATOM 807 N N . SER A 1 102 ? -8.265 5.661 54.804 1.00 60.72 102 SER A N 1
ATOM 808 C CA . SER A 1 102 ? -9.629 5.632 55.357 1.00 60.72 102 SER A CA 1
ATOM 809 C C . SER A 1 102 ? -9.911 4.532 56.392 1.00 60.72 102 SER A C 1
ATOM 811 O O . SER A 1 102 ? -10.964 4.590 57.018 1.00 60.72 102 SER A O 1
ATOM 813 N N . ASP A 1 103 ? -9.019 3.551 56.572 1.00 59.25 103 ASP A N 1
ATOM 814 C CA . ASP A 1 103 ? -9.208 2.410 57.499 1.00 59.25 103 ASP A CA 1
ATOM 815 C C . ASP A 1 103 ? -8.476 2.603 58.851 1.00 59.25 103 ASP A C 1
ATOM 817 O O . ASP A 1 103 ? -8.617 1.798 59.766 1.00 59.25 103 ASP A O 1
ATOM 821 N N . GLU A 1 104 ? -7.696 3.685 59.004 1.00 58.50 104 GLU A N 1
ATOM 822 C CA . GLU A 1 104 ? -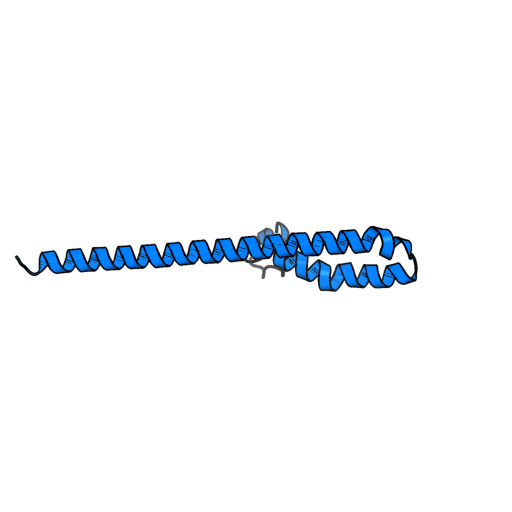6.913 3.998 60.219 1.00 58.50 104 GLU A CA 1
ATOM 823 C C . GLU A 1 104 ? -7.551 5.075 61.135 1.00 58.50 104 GLU A C 1
ATOM 825 O O . GLU A 1 104 ? -6.891 5.555 62.061 1.00 58.50 104 GLU A O 1
ATOM 830 N N . GLY A 1 105 ? -8.813 5.470 60.906 1.00 46.62 105 GLY A N 1
ATOM 831 C CA . GLY A 1 105 ? -9.540 6.490 61.691 1.00 46.62 105 GLY A CA 1
ATOM 832 C C . GLY A 1 105 ? -10.803 5.967 62.360 1.00 46.62 105 GLY A C 1
ATOM 833 O O . GLY A 1 105 ? -11.036 6.346 63.531 1.00 46.62 105 GLY A O 1
#

pLDDT: mean 92.56, std 9.92, range [46.62, 98.69]

InterPro domains:
  IPR002073 3'5'-cyclic nucleotide phosphodiesterase, catalytic domain [PF00233] (1-51)
  IPR002073 3'5'-cyclic nucleotide phosphodiesterase, catalytic domain [PS51845] (1-91)
  IPR036971 3'5'-cyclic nucleotide phosphodiesterase, catalytic domain superfamily [G3DSA:1.10.1300.10] (1-98)